Protein AF-A0A2S9FD78-F1 (afdb_monomer_lite)

Sequence (48 aa):
CAAAHQSGVIVLSCGTFGNVLRFLPPLTISDELLLEGLDILELILRDL

Structure (mmCIF, N/CA/C/O backbone):
data_AF-A0A2S9FD78-F1
#
_entry.id   AF-A0A2S9FD78-F1
#
loop_
_atom_site.group_PDB
_atom_site.id
_atom_site.type_symbol
_atom_site.label_atom_id
_atom_site.label_alt_id
_atom_site.label_comp_id
_atom_site.label_asym_id
_atom_site.label_entity_id
_atom_site.label_seq_id
_atom_site.pdbx_PDB_ins_code
_atom_site.Cartn_x
_atom_site.Cartn_y
_atom_site.Cartn_z
_atom_site.occupancy
_atom_site.B_iso_or_equiv
_atom_site.auth_seq_id
_atom_site.auth_comp_id
_atom_site.auth_asym_id
_atom_site.auth_atom_id
_atom_site.pdbx_PDB_model_num
ATOM 1 N N . CYS A 1 1 ? 0.886 -6.397 -7.494 1.00 92.25 1 CYS A N 1
ATOM 2 C CA . CYS A 1 1 ? -0.111 -6.111 -6.435 1.00 92.25 1 CYS A CA 1
ATOM 3 C C . CYS A 1 1 ? -1.337 -7.036 -6.440 1.00 92.25 1 CYS A C 1
ATOM 5 O O . CYS A 1 1 ? -2.224 -6.806 -5.634 1.00 92.25 1 CYS A O 1
ATOM 7 N N . ALA A 1 2 ? -1.405 -8.077 -7.285 1.00 94.81 2 ALA A N 1
ATOM 8 C CA . ALA A 1 2 ? -2.621 -8.884 -7.434 1.00 94.81 2 ALA A CA 1
ATOM 9 C C . ALA A 1 2 ? -3.088 -9.556 -6.128 1.00 94.81 2 ALA A C 1
ATOM 11 O O . ALA A 1 2 ? -4.263 -9.458 -5.801 1.00 94.81 2 ALA A O 1
ATOM 12 N N . ALA A 1 3 ? -2.172 -10.161 -5.362 1.00 95.81 3 ALA A N 1
ATOM 13 C CA . ALA A 1 3 ? -2.508 -10.811 -4.093 1.00 95.81 3 ALA A CA 1
ATOM 14 C C . ALA A 1 3 ? -3.102 -9.824 -3.069 1.00 95.81 3 ALA A C 1
ATOM 16 O O . ALA A 1 3 ? -4.165 -10.080 -2.521 1.00 95.81 3 ALA A O 1
ATOM 17 N N . ALA A 1 4 ? -2.487 -8.649 -2.889 1.00 96.88 4 ALA A N 1
ATOM 18 C CA . ALA A 1 4 ? -3.018 -7.605 -2.005 1.00 96.88 4 ALA A CA 1
ATOM 19 C C . ALA A 1 4 ? -4.423 -7.147 -2.429 1.00 96.88 4 ALA A C 1
ATOM 21 O O . ALA A 1 4 ? -5.320 -7.048 -1.596 1.00 96.88 4 ALA A O 1
ATOM 22 N N . HIS A 1 5 ? -4.636 -6.937 -3.735 1.00 97.06 5 HIS A N 1
ATOM 23 C CA . HIS A 1 5 ? -5.938 -6.533 -4.273 1.00 97.06 5 HIS A CA 1
ATOM 24 C C . HIS A 1 5 ? -7.015 -7.604 -4.057 1.00 97.06 5 HIS A C 1
ATOM 26 O O . HIS A 1 5 ? -8.151 -7.262 -3.745 1.00 97.06 5 HIS A O 1
ATOM 32 N N . GLN A 1 6 ? -6.665 -8.886 -4.188 1.00 97.56 6 GLN A N 1
ATOM 33 C CA . GLN A 1 6 ? -7.576 -10.004 -3.916 1.00 97.56 6 GLN A CA 1
ATOM 34 C C . GLN A 1 6 ? -7.932 -10.118 -2.429 1.00 97.56 6 GLN A C 1
ATOM 36 O O . GLN A 1 6 ? -9.065 -10.464 -2.109 1.00 97.56 6 GLN A O 1
ATOM 41 N N . SER A 1 7 ? -7.007 -9.757 -1.539 1.00 96.69 7 SER A N 1
ATOM 42 C CA . SER A 1 7 ? -7.234 -9.690 -0.090 1.00 96.69 7 SER A CA 1
ATOM 43 C C . SER A 1 7 ? -7.893 -8.383 0.374 1.00 96.69 7 SER A C 1
ATOM 45 O O . SER A 1 7 ? -7.925 -8.107 1.568 1.00 96.69 7 SER A O 1
ATOM 47 N N . GLY A 1 8 ? -8.409 -7.559 -0.545 1.00 97.19 8 GLY A N 1
ATOM 48 C CA . GLY A 1 8 ? -9.146 -6.334 -0.214 1.00 97.19 8 GLY A CA 1
ATOM 49 C C . GLY A 1 8 ? -8.282 -5.105 0.088 1.00 97.19 8 GLY A C 1
ATOM 50 O O . GLY A 1 8 ? -8.826 -4.057 0.427 1.00 97.19 8 GLY A O 1
ATOM 51 N N . VAL A 1 9 ? -6.959 -5.180 -0.087 1.00 97.75 9 VAL A N 1
ATOM 52 C CA . VAL A 1 9 ? -6.035 -4.071 0.193 1.00 97.75 9 VAL A CA 1
ATOM 53 C C . VAL A 1 9 ? -5.514 -3.460 -1.105 1.00 97.75 9 VAL A C 1
ATOM 55 O O . VAL A 1 9 ? -4.752 -4.071 -1.857 1.00 97.75 9 VAL A O 1
ATOM 58 N N . ILE A 1 10 ? -5.884 -2.205 -1.370 1.00 97.56 10 ILE A N 1
ATOM 59 C CA . ILE A 1 10 ? -5.412 -1.474 -2.551 1.00 97.56 10 ILE A CA 1
ATOM 60 C C . ILE A 1 10 ? -4.058 -0.823 -2.261 1.00 97.56 10 ILE A C 1
ATOM 62 O O . ILE A 1 10 ? -3.958 0.143 -1.512 1.00 97.56 10 ILE A O 1
ATOM 66 N N . VAL A 1 11 ? -3.017 -1.315 -2.935 1.00 96.94 11 VAL A N 1
ATOM 67 C CA . VAL A 1 11 ? -1.667 -0.728 -2.926 1.00 96.94 11 VAL A CA 1
ATOM 68 C C . VAL A 1 11 ? -1.179 -0.390 -4.329 1.00 96.94 11 VAL A C 1
ATOM 70 O O . VAL A 1 11 ? -1.614 -0.984 -5.323 1.00 96.94 11 VAL A O 1
ATOM 73 N N . LEU A 1 12 ? -0.235 0.550 -4.397 1.00 97.56 12 LEU A N 1
ATOM 74 C CA . LEU A 1 12 ? 0.395 1.004 -5.632 1.00 97.56 12 LEU A CA 1
ATOM 75 C C . LEU A 1 12 ? 1.804 0.419 -5.765 1.00 97.56 12 LEU A C 1
ATOM 77 O O . LEU A 1 12 ? 2.554 0.367 -4.793 1.00 97.56 12 LEU A O 1
ATOM 81 N N . SER A 1 13 ? 2.181 0.044 -6.985 1.00 96.62 13 SER A N 1
ATOM 82 C CA . SER A 1 13 ? 3.574 -0.217 -7.357 1.00 96.62 13 SER A CA 1
ATOM 83 C C . SER A 1 13 ? 4.199 1.015 -8.017 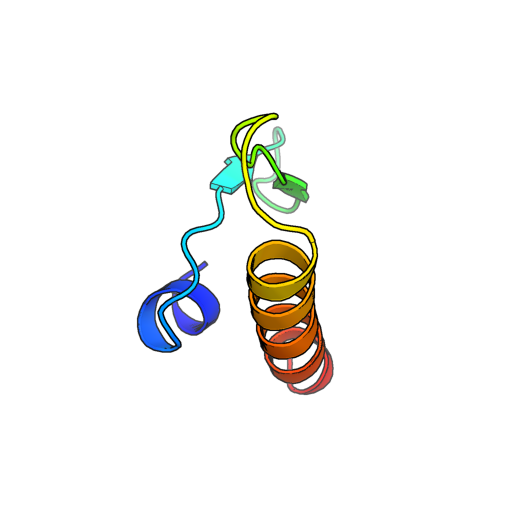1.00 96.62 13 SER A C 1
ATOM 85 O O . SER A 1 13 ? 3.500 1.803 -8.657 1.00 96.62 13 SER A O 1
ATOM 87 N N . CYS A 1 14 ? 5.513 1.184 -7.902 1.00 97.06 14 CYS A N 1
ATOM 88 C CA . CYS A 1 14 ? 6.269 2.236 -8.581 1.00 97.06 14 CYS A CA 1
ATOM 89 C C . CYS A 1 14 ? 7.751 1.854 -8.778 1.00 97.06 14 CYS A C 1
ATOM 91 O O . CYS A 1 14 ? 8.149 0.711 -8.556 1.00 97.06 14 CYS A O 1
ATOM 93 N N . GLY A 1 15 ? 8.566 2.836 -9.183 1.00 97.06 15 GLY A N 1
ATOM 94 C CA . GLY A 1 15 ? 9.998 2.682 -9.455 1.00 97.06 15 GLY A CA 1
ATOM 95 C C . GLY A 1 15 ? 10.284 2.253 -10.895 1.00 97.06 15 GLY A C 1
ATOM 96 O O . GLY A 1 15 ? 9.461 1.596 -11.526 1.00 97.06 15 GLY A O 1
ATOM 97 N N . THR A 1 16 ? 11.459 2.614 -11.419 1.00 97.81 16 THR A N 1
ATOM 98 C CA . THR A 1 16 ? 11.872 2.319 -12.807 1.00 97.81 16 THR A CA 1
ATOM 99 C C . THR A 1 16 ? 11.799 0.829 -13.143 1.00 97.81 16 THR A C 1
ATOM 101 O O . THR A 1 16 ? 11.452 0.467 -14.261 1.00 97.81 16 THR A O 1
ATOM 104 N N . PHE A 1 17 ? 12.086 -0.032 -12.165 1.00 97.12 17 PHE A N 1
ATOM 105 C CA . PHE A 1 17 ? 12.057 -1.488 -12.318 1.00 97.12 17 PHE A CA 1
ATOM 106 C C . PHE A 1 17 ? 10.740 -2.127 -11.847 1.00 97.12 17 PHE A C 1
ATOM 108 O O . PHE A 1 17 ? 10.634 -3.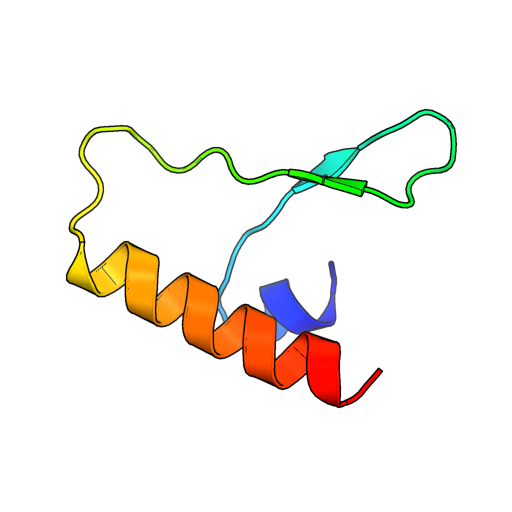348 -11.820 1.00 97.12 17 PHE A O 1
ATOM 115 N N . GLY A 1 18 ? 9.742 -1.328 -11.445 1.00 95.44 18 GLY A N 1
ATOM 116 C CA . GLY A 1 18 ? 8.436 -1.824 -10.995 1.00 95.44 18 GLY A CA 1
ATOM 117 C C . GLY A 1 18 ? 8.470 -2.667 -9.714 1.00 95.44 18 GLY A C 1
ATOM 118 O O . GLY A 1 18 ? 7.523 -3.397 -9.439 1.00 95.44 18 GLY A O 1
ATOM 119 N N . ASN A 1 19 ? 9.550 -2.583 -8.938 1.00 95.00 19 ASN A N 1
ATOM 120 C CA . ASN A 1 19 ? 9.835 -3.443 -7.789 1.00 95.00 19 ASN A CA 1
ATOM 121 C C . ASN A 1 19 ? 9.649 -2.740 -6.432 1.00 95.00 19 ASN A C 1
ATOM 123 O O . ASN A 1 19 ? 10.161 -3.216 -5.422 1.00 95.00 19 ASN A O 1
ATOM 127 N N . VAL A 1 20 ? 8.950 -1.602 -6.400 1.00 96.81 20 VAL A N 1
ATOM 128 C CA . VAL A 1 20 ? 8.678 -0.850 -5.168 1.00 96.81 20 VAL A CA 1
ATOM 129 C C . VAL A 1 20 ? 7.179 -0.819 -4.904 1.00 96.81 20 VAL A C 1
ATOM 131 O O . VAL A 1 20 ? 6.407 -0.437 -5.782 1.00 96.81 20 VAL A O 1
ATOM 134 N N . LEU A 1 21 ? 6.772 -1.172 -3.685 1.00 96.31 21 LEU A N 1
ATOM 135 C CA . LEU A 1 21 ? 5.434 -0.885 -3.169 1.00 96.31 21 LEU A CA 1
ATOM 136 C C . LEU A 1 21 ? 5.430 0.489 -2.496 1.00 96.31 21 LEU A C 1
ATOM 138 O O . LEU A 1 21 ? 6.345 0.823 -1.746 1.00 96.31 21 LEU A O 1
ATOM 142 N N . ARG A 1 22 ? 4.398 1.291 -2.769 1.00 97.19 22 ARG A N 1
ATOM 143 C CA . ARG A 1 22 ? 4.237 2.636 -2.209 1.00 97.19 22 ARG A CA 1
ATOM 144 C C . ARG A 1 22 ? 2.933 2.743 -1.431 1.00 97.19 22 ARG A C 1
ATOM 146 O O . ARG A 1 22 ? 1.858 2.513 -1.985 1.00 97.19 22 ARG A O 1
ATOM 153 N N . PHE A 1 23 ? 3.041 3.189 -0.184 1.00 97.12 23 PHE A N 1
ATOM 154 C CA . PHE A 1 23 ? 1.905 3.444 0.695 1.00 97.12 23 PHE A CA 1
ATOM 155 C C . PHE A 1 23 ? 1.524 4.924 0.644 1.00 97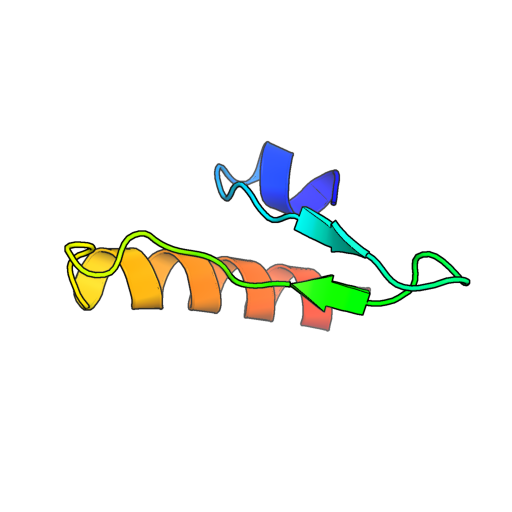.12 23 PHE A C 1
ATOM 157 O O . PHE A 1 23 ? 2.322 5.792 0.984 1.00 97.12 23 PHE A O 1
ATOM 164 N N . LEU A 1 24 ? 0.309 5.200 0.167 1.00 97.81 24 LEU A N 1
ATOM 165 C CA . LEU A 1 24 ? -0.293 6.536 0.137 1.00 97.81 24 LEU A CA 1
ATOM 166 C C . LEU A 1 24 ? -1.730 6.484 0.687 1.00 97.81 24 LEU A C 1
ATOM 168 O O . LEU A 1 24 ? -2.672 6.756 -0.062 1.00 97.81 24 LEU A O 1
ATOM 172 N N . PRO A 1 25 ? -1.932 6.086 1.956 1.00 97.69 25 PRO A N 1
ATOM 173 C CA . PRO A 1 25 ? -3.245 6.203 2.578 1.00 97.69 25 PRO A CA 1
ATOM 174 C C . PRO A 1 25 ? -3.627 7.688 2.736 1.00 97.69 25 PRO A C 1
ATOM 176 O O . PRO A 1 25 ? -2.743 8.549 2.823 1.00 97.69 25 PRO A O 1
ATOM 179 N N . PRO A 1 26 ? -4.926 8.028 2.788 1.00 98.12 26 PRO A N 1
ATOM 180 C CA . PRO A 1 26 ? -5.341 9.372 3.167 1.00 98.12 26 PRO A CA 1
ATOM 181 C C . PRO A 1 26 ? -4.886 9.672 4.600 1.00 98.12 26 PRO A C 1
ATOM 183 O O . PRO A 1 26 ? -4.944 8.803 5.463 1.00 98.12 26 PRO A O 1
ATOM 186 N N . LEU A 1 27 ? -4.495 10.919 4.880 1.00 97.81 27 LEU A N 1
ATOM 187 C CA . LEU A 1 27 ? -4.037 11.322 6.222 1.00 97.81 27 LEU A CA 1
ATOM 188 C C . LEU A 1 27 ? -5.129 11.224 7.300 1.00 97.81 27 LEU A C 1
ATOM 190 O O . LEU A 1 27 ? -4.833 11.302 8.484 1.00 97.81 27 LEU A O 1
ATOM 194 N N . THR A 1 28 ? -6.386 11.082 6.888 1.00 98.31 28 THR A N 1
ATOM 195 C CA . THR A 1 28 ? -7.554 10.919 7.758 1.00 98.31 28 THR A CA 1
ATOM 196 C C . THR A 1 28 ? -7.948 9.454 7.969 1.00 98.31 28 THR A C 1
ATOM 198 O O . THR A 1 28 ? -9.022 9.204 8.512 1.00 98.31 28 THR A O 1
ATOM 201 N N . ILE A 1 29 ? -7.163 8.486 7.476 1.00 98.56 29 ILE A N 1
ATOM 202 C CA . ILE A 1 29 ? -7.397 7.060 7.743 1.00 98.56 29 ILE A CA 1
ATOM 203 C C . ILE A 1 29 ? -7.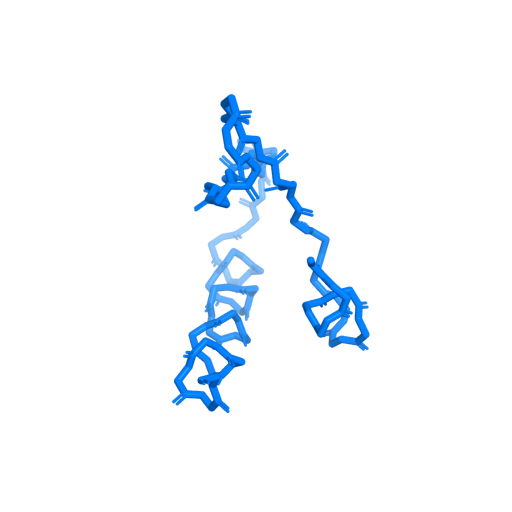332 6.800 9.255 1.00 98.56 29 ILE A C 1
ATOM 205 O O . ILE A 1 29 ? -6.550 7.443 9.952 1.00 98.56 29 ILE A O 1
ATOM 209 N N . SER A 1 30 ? -8.145 5.878 9.771 1.00 98.69 30 SER A N 1
ATOM 210 C CA . SER A 1 30 ? -7.999 5.442 11.160 1.00 98.69 30 SER A CA 1
ATOM 211 C C . SER A 1 30 ? -6.768 4.552 11.315 1.00 98.69 30 SER A C 1
ATOM 213 O O . SER A 1 30 ? -6.435 3.780 10.414 1.00 98.69 30 SER A O 1
ATOM 215 N N . ASP A 1 31 ? -6.137 4.616 12.486 1.00 98.56 31 ASP A N 1
ATOM 216 C CA . ASP A 1 31 ? -5.007 3.746 12.828 1.00 98.56 31 ASP A CA 1
ATOM 217 C C . ASP A 1 31 ? -5.387 2.267 12.699 1.00 98.56 31 ASP A C 1
ATOM 219 O O . ASP A 1 31 ? -4.622 1.473 12.167 1.00 98.56 31 ASP A O 1
ATOM 223 N N . GLU A 1 32 ? -6.602 1.910 13.115 1.00 98.62 32 GLU A N 1
ATOM 224 C CA . GLU A 1 32 ? -7.107 0.536 13.078 1.00 98.62 32 GLU A CA 1
ATOM 225 C C . GLU A 1 32 ? -7.196 -0.012 11.646 1.00 98.62 32 GLU A C 1
ATOM 227 O O . GLU A 1 32 ? -6.686 -1.096 11.372 1.00 98.62 32 GLU A O 1
ATOM 232 N N . LEU A 1 33 ? -7.735 0.772 10.702 1.00 98.50 33 LEU A N 1
ATOM 233 C CA . LEU A 1 33 ? -7.817 0.364 9.296 1.00 98.50 33 LEU A CA 1
ATOM 234 C C . LEU A 1 33 ? -6.436 0.343 8.625 1.00 98.50 33 LEU A C 1
ATOM 236 O O . LEU A 1 33 ? -6.169 -0.490 7.757 1.00 98.50 33 LEU A O 1
ATOM 240 N N . LEU A 1 34 ? -5.551 1.271 9.001 1.00 98.56 34 LEU A N 1
ATOM 241 C CA . LEU A 1 34 ? -4.185 1.295 8.487 1.00 98.56 34 LEU A CA 1
ATOM 242 C C . LEU A 1 34 ? -3.411 0.046 8.924 1.00 98.56 34 LEU A C 1
ATOM 244 O O . LEU A 1 34 ? -2.751 -0.573 8.091 1.00 98.56 34 LEU A O 1
ATOM 248 N N . LEU A 1 35 ? -3.502 -0.319 10.203 1.00 98.62 35 LEU A N 1
ATOM 249 C CA . LEU A 1 35 ? -2.843 -1.501 10.753 1.00 98.62 35 LEU A CA 1
ATOM 250 C C . LEU A 1 35 ? -3.404 -2.786 10.142 1.00 98.62 35 LEU A C 1
ATOM 252 O O . LEU A 1 35 ? -2.617 -3.600 9.674 1.00 98.62 35 LEU A O 1
ATOM 256 N N . GLU A 1 36 ? -4.728 -2.916 10.012 1.00 98.50 36 GLU A N 1
ATOM 257 C CA . GLU A 1 36 ? -5.355 -4.062 9.336 1.00 98.50 36 GLU A CA 1
ATOM 258 C C . GLU A 1 36 ? -4.805 -4.255 7.911 1.00 98.50 36 GLU A C 1
ATOM 260 O O . GLU A 1 36 ? -4.407 -5.356 7.520 1.00 98.50 36 GLU A O 1
ATOM 265 N N . GLY A 1 37 ? -4.721 -3.173 7.130 1.00 98.06 37 GLY A N 1
ATOM 266 C CA . GLY A 1 37 ? -4.168 -3.229 5.779 1.00 98.06 37 GLY A CA 1
ATOM 267 C C . GLY A 1 37 ? -2.688 -3.627 5.746 1.00 98.06 37 GLY A C 1
ATOM 268 O O . GLY A 1 37 ? -2.268 -4.352 4.841 1.00 98.06 37 GLY A O 1
ATOM 269 N N . LEU A 1 38 ? -1.895 -3.167 6.718 1.00 98.19 38 LEU A N 1
ATOM 270 C CA . LEU A 1 38 ? -0.475 -3.509 6.838 1.00 98.19 38 LEU A CA 1
ATOM 271 C C . LEU A 1 38 ?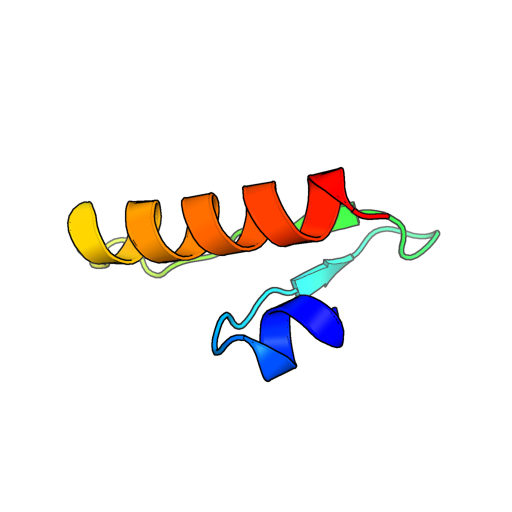 -0.265 -4.963 7.281 1.00 98.19 38 LEU A C 1
ATOM 273 O O . LEU A 1 38 ? 0.599 -5.627 6.711 1.00 98.19 38 LEU A O 1
ATOM 277 N N . ASP A 1 39 ? -1.082 -5.479 8.199 1.00 98.38 39 ASP A N 1
ATOM 278 C CA . ASP A 1 39 ? -1.030 -6.873 8.657 1.00 98.38 39 ASP A CA 1
ATOM 279 C C . ASP A 1 39 ? -1.327 -7.846 7.504 1.00 98.38 39 ASP A C 1
ATOM 281 O O . ASP A 1 39 ? -0.614 -8.831 7.298 1.00 98.38 39 ASP A O 1
ATOM 285 N N . ILE A 1 40 ? -2.333 -7.540 6.675 1.00 97.94 40 ILE A N 1
ATOM 286 C CA . ILE A 1 40 ? -2.641 -8.327 5.470 1.00 97.94 40 ILE A CA 1
ATOM 287 C C . ILE A 1 40 ? -1.455 -8.320 4.494 1.00 97.94 40 ILE A C 1
ATOM 289 O O . ILE A 1 40 ? -1.110 -9.358 3.923 1.00 97.94 40 ILE A O 1
ATOM 293 N N . LEU A 1 41 ? -0.822 -7.162 4.285 1.00 97.50 41 LEU A N 1
ATOM 294 C CA . LEU A 1 41 ? 0.348 -7.055 3.411 1.00 97.50 41 LEU 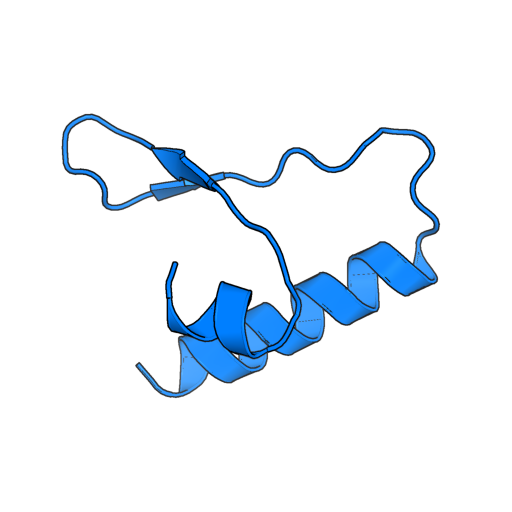A CA 1
ATOM 295 C C . LEU A 1 41 ? 1.535 -7.847 3.955 1.00 97.50 41 LEU A C 1
ATOM 297 O O . LEU A 1 41 ? 2.219 -8.505 3.175 1.00 97.50 41 LEU A O 1
ATOM 301 N N . GLU A 1 42 ? 1.772 -7.805 5.264 1.00 97.69 42 GLU A N 1
ATOM 302 C CA . GLU A 1 42 ? 2.821 -8.585 5.910 1.00 97.69 42 GLU A CA 1
ATOM 303 C C . GLU A 1 42 ? 2.627 -10.084 5.662 1.00 97.69 42 GLU A C 1
ATOM 305 O O . GLU A 1 42 ? 3.565 -10.752 5.225 1.00 97.69 42 GLU A O 1
ATOM 310 N N . LEU A 1 43 ? 1.414 -10.602 5.876 1.00 97.38 43 LEU A N 1
ATOM 311 C CA . LEU A 1 43 ? 1.088 -12.010 5.633 1.00 97.38 43 LEU A CA 1
ATOM 312 C C . LEU A 1 43 ? 1.359 -12.409 4.179 1.00 97.38 43 LEU A C 1
ATOM 314 O O . LEU A 1 43 ? 2.076 -13.371 3.926 1.00 97.38 43 LEU A O 1
ATOM 318 N N . ILE A 1 44 ? 0.859 -11.626 3.221 1.00 96.25 44 ILE A N 1
ATOM 319 C CA . ILE A 1 44 ? 1.049 -11.905 1.792 1.00 96.25 44 ILE A CA 1
ATOM 320 C C . ILE A 1 44 ? 2.532 -11.897 1.415 1.00 96.25 44 ILE A C 1
ATOM 322 O O . ILE A 1 44 ? 2.966 -12.744 0.643 1.00 96.25 44 ILE A O 1
ATOM 326 N N . LEU A 1 45 ? 3.307 -10.931 1.918 1.00 95.38 45 LEU A N 1
ATOM 327 C CA . LEU A 1 45 ? 4.721 -10.784 1.568 1.00 95.38 45 LEU A CA 1
ATOM 328 C C . LEU A 1 45 ? 5.611 -11.862 2.198 1.00 95.38 45 LEU A C 1
ATOM 330 O O . LEU A 1 45 ? 6.672 -12.145 1.650 1.00 95.38 45 LEU A O 1
ATOM 334 N N . ARG A 1 46 ? 5.206 -12.450 3.329 1.00 95.75 46 ARG A N 1
ATOM 335 C CA . ARG A 1 46 ? 5.918 -13.574 3.960 1.00 95.75 46 ARG A CA 1
ATOM 336 C C . ARG A 1 46 ? 5.838 -14.865 3.140 1.00 95.75 46 ARG A C 1
ATOM 338 O O . ARG A 1 46 ? 6.756 -15.674 3.233 1.00 95.75 46 ARG A O 1
ATOM 345 N N . ASP A 1 47 ? 4.778 -15.027 2.354 1.00 87.94 47 ASP A N 1
ATOM 346 C CA . ASP A 1 47 ? 4.490 -16.237 1.574 1.00 87.94 47 ASP A CA 1
ATOM 347 C C . ASP A 1 47 ? 4.966 -16.161 0.104 1.00 87.94 47 ASP A C 1
ATOM 349 O O . ASP A 1 47 ? 4.661 -17.055 -0.692 1.00 87.94 47 ASP A O 1
ATOM 353 N N . LEU A 1 48 ? 5.696 -15.100 -0.272 1.00 81.75 48 LEU A N 1
ATOM 354 C CA . LEU A 1 48 ? 6.303 -14.905 -1.602 1.00 81.75 48 LEU A CA 1
ATOM 355 C C . LEU A 1 48 ? 7.751 -15.403 -1.661 1.00 81.75 48 LEU A C 1
ATOM 357 O O . LEU A 1 48 ? 8.108 -15.975 -2.717 1.00 81.75 48 LEU A O 1
#

Secondary structure (DSSP, 8-state):
-HHHHHTT---EEESTTS-EEE----TT--HHHHHHHHHHHHHHHHT-

Radius of gyration: 11.19 Å; chains: 1; bounding box: 21×28×26 Å

Foldseek 3Di:
DVQLVVVVADWDFDDPVSPDIDDDDPPPDDPVVVVVSVVSVVVVVVVD

pLDDT: mean 96.71, std 2.83, range [81.75, 98.69]